Protein AF-A0A7X9JIK7-F1 (afdb_monomer)

Solvent-accessible surface area (backbone atoms only — not comparable to full-atom values): 6129 Å² total; per-residue (Å²): 117,72,70,62,53,52,53,52,53,54,50,52,60,60,65,69,74,69,83,81,76,52,68,65,61,56,49,50,55,48,51,53,52,57,68,67,53,68,90,82,85,86,87,88,80,89,73,77,90,81,61,69,40,71,88,53,94,90,57,94,54,64,45,41,13,55,88,22,88,66,47,27,33,69,66,56,47,52,52,50,50,52,52,52,48,53,52,62,74,47,76,48,7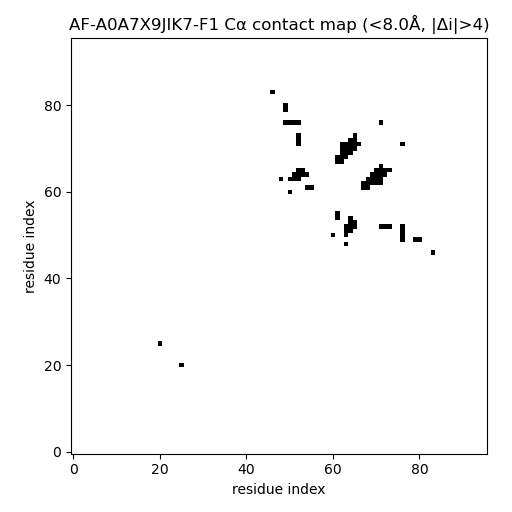2,93,63,126

Foldseek 3Di:
DVVVVVVVVVVVVVVVPDDPPDPVNVVVVVVVVVVPPPDDDDDDDDLPPLDDQDDDPVDPNQLQHCPHVVNNDPVNSVVSVVVVVVVVVCSCPPPD

Structure (mmCIF, N/CA/C/O backbone):
data_AF-A0A7X9JIK7-F1
#
_entry.id   AF-A0A7X9JIK7-F1
#
loop_
_atom_site.group_PDB
_atom_site.id
_atom_site.type_symbol
_atom_site.label_atom_id
_atom_site.label_alt_id
_atom_site.label_comp_id
_atom_site.label_asym_id
_atom_site.label_entity_id
_atom_site.label_seq_id
_atom_site.pdbx_PDB_ins_code
_atom_site.Cartn_x
_atom_site.Cartn_y
_atom_site.Cartn_z
_atom_site.occupancy
_atom_site.B_iso_or_equiv
_atom_site.auth_seq_id
_atom_site.auth_comp_id
_atom_site.auth_asym_id
_atom_site.auth_atom_id
_atom_site.pdbx_PDB_model_num
ATOM 1 N N . MET A 1 1 ? -69.622 2.718 47.345 1.00 60.44 1 MET A N 1
ATOM 2 C CA . MET A 1 1 ? -69.004 3.695 46.417 1.00 60.44 1 MET A CA 1
ATOM 3 C C . MET A 1 1 ? -67.694 4.280 46.952 1.00 60.44 1 MET A C 1
ATOM 5 O O . MET A 1 1 ? -66.717 4.282 46.220 1.00 60.44 1 MET A O 1
ATOM 9 N N . ASN A 1 2 ? -67.607 4.663 48.230 1.00 59.09 2 ASN A N 1
ATOM 10 C CA . ASN A 1 2 ? -66.431 5.378 48.764 1.00 59.09 2 ASN A CA 1
ATOM 11 C C . ASN A 1 2 ? -65.122 4.555 48.825 1.00 59.09 2 ASN A C 1
ATOM 13 O O . ASN A 1 2 ? -64.050 5.117 48.651 1.00 59.09 2 ASN A O 1
ATOM 17 N N . LYS A 1 3 ? -65.176 3.224 49.006 1.00 62.28 3 LYS A N 1
ATOM 18 C CA . LYS A 1 3 ? -63.966 2.371 49.053 1.00 62.28 3 LYS A CA 1
ATOM 19 C C . LYS A 1 3 ? -63.291 2.172 47.686 1.00 62.28 3 LYS A C 1
ATOM 21 O O . LYS A 1 3 ? -62.071 2.105 47.622 1.00 62.28 3 LYS A O 1
ATOM 26 N N . PHE A 1 4 ? -64.065 2.138 46.598 1.00 75.31 4 PHE A N 1
ATOM 27 C CA . PHE A 1 4 ? -63.527 2.020 45.235 1.00 75.31 4 PHE A CA 1
ATOM 28 C C . PHE A 1 4 ? -62.828 3.306 44.777 1.00 75.31 4 PHE A C 1
ATOM 30 O O . PHE A 1 4 ? -61.799 3.237 44.117 1.00 75.31 4 PHE A O 1
ATOM 37 N N . TYR A 1 5 ? -63.337 4.470 45.191 1.00 72.94 5 TYR A N 1
ATOM 38 C CA . TYR A 1 5 ? -62.735 5.769 44.875 1.00 72.94 5 TYR A CA 1
ATOM 39 C C . TYR A 1 5 ? -61.366 5.954 45.548 1.00 72.94 5 TYR A C 1
ATOM 41 O O . TYR A 1 5 ? -60.432 6.457 44.933 1.00 72.94 5 TYR A O 1
ATOM 49 N N . VAL A 1 6 ? -61.220 5.475 46.789 1.00 75.50 6 VAL A N 1
ATOM 50 C CA . VAL A 1 6 ? -59.939 5.487 47.516 1.00 75.50 6 VAL A CA 1
ATOM 51 C C . VAL A 1 6 ? -58.918 4.563 46.849 1.00 75.50 6 VAL A C 1
ATOM 53 O O . VAL A 1 6 ? -57.782 4.972 46.638 1.00 75.50 6 VAL A O 1
ATOM 56 N N . LEU A 1 7 ? -59.324 3.356 46.442 1.00 73.62 7 LEU A N 1
ATOM 57 C CA . LEU A 1 7 ? -58.461 2.437 45.688 1.00 73.62 7 LEU A CA 1
ATOM 58 C C . LEU A 1 7 ? -58.014 3.030 44.342 1.00 73.62 7 LEU A C 1
ATOM 60 O O . LEU A 1 7 ? -56.851 2.894 43.966 1.00 73.62 7 LEU A O 1
ATOM 64 N N . PHE A 1 8 ? -58.907 3.740 43.652 1.00 76.31 8 PHE A N 1
ATOM 65 C CA . PHE A 1 8 ? -58.600 4.391 42.381 1.00 76.31 8 PHE A CA 1
ATOM 66 C C . PHE A 1 8 ? -57.615 5.563 42.550 1.00 76.31 8 PHE A C 1
ATOM 68 O O . PHE A 1 8 ? -56.632 5.640 41.814 1.00 76.31 8 PHE A O 1
ATOM 75 N N . ILE A 1 9 ? -57.802 6.416 43.566 1.00 73.88 9 ILE A N 1
ATOM 76 C CA . ILE A 1 9 ? -56.892 7.536 43.885 1.00 73.88 9 ILE A CA 1
ATOM 77 C C . ILE A 1 9 ? -55.513 7.032 44.321 1.00 73.88 9 ILE A C 1
ATOM 79 O O . ILE A 1 9 ? -54.498 7.566 43.875 1.00 73.88 9 ILE A O 1
ATOM 83 N N . VAL A 1 10 ? -55.457 5.980 45.143 1.00 74.62 10 VAL A N 1
ATOM 84 C CA . VAL A 1 10 ? -54.185 5.362 45.540 1.00 74.62 10 VAL A CA 1
ATOM 85 C C . VAL A 1 10 ? -53.469 4.804 44.308 1.00 74.62 10 VAL A C 1
ATOM 87 O O . VAL A 1 10 ? -52.283 5.066 44.136 1.00 74.62 10 VAL A O 1
ATOM 90 N N . SER A 1 11 ? -54.180 4.141 43.388 1.00 71.56 11 SER A N 1
ATOM 91 C CA . SER A 1 11 ? -53.571 3.651 42.142 1.00 71.56 11 SER A CA 1
ATOM 92 C C . SER A 1 11 ? -53.026 4.784 41.255 1.00 71.56 11 SER A C 1
ATOM 94 O O . SER A 1 11 ? -51.915 4.677 40.743 1.00 71.56 11 SER A O 1
ATOM 96 N N . LEU A 1 12 ? -53.744 5.908 41.146 1.00 69.06 12 LEU A N 1
ATOM 97 C CA . LEU A 1 12 ? -53.315 7.077 40.370 1.00 69.06 12 LEU A CA 1
ATOM 98 C C . LEU A 1 12 ? -52.067 7.748 40.964 1.00 69.06 12 LEU A C 1
ATOM 100 O O . LEU A 1 12 ? -51.199 8.191 40.214 1.00 69.06 12 LEU A O 1
ATOM 104 N N . LEU A 1 13 ? -51.938 7.775 42.295 1.00 64.44 13 LEU A N 1
ATOM 105 C CA . LEU A 1 13 ? -50.745 8.289 42.978 1.00 64.44 13 LEU A CA 1
ATOM 106 C C . LEU A 1 13 ? -49.520 7.382 42.782 1.00 64.44 13 LEU A C 1
ATOM 108 O O . LEU A 1 13 ? -48.405 7.888 42.667 1.00 64.44 13 LEU A O 1
ATOM 112 N N . PHE A 1 14 ? -49.718 6.064 42.674 1.00 62.53 14 PHE A N 1
ATOM 113 C CA . PHE A 1 14 ? -48.640 5.119 42.358 1.00 62.53 14 PHE A CA 1
ATOM 114 C C . PHE A 1 14 ? -48.182 5.208 40.889 1.00 62.53 14 PHE A C 1
ATOM 116 O O . PHE A 1 14 ? -46.986 5.102 40.624 1.00 62.53 14 PHE A O 1
ATOM 123 N N . PHE A 1 15 ? -49.089 5.467 39.938 1.00 61.44 15 PHE A N 1
ATOM 124 C CA . PHE A 1 15 ? -48.737 5.625 38.515 1.00 61.44 15 PHE A CA 1
ATOM 125 C C . PHE A 1 15 ? -48.144 7.000 38.156 1.00 61.44 15 PHE A C 1
ATOM 127 O O . PHE A 1 15 ? -47.446 7.113 37.148 1.00 61.44 15 PHE A O 1
ATOM 134 N N . ALA A 1 16 ? -48.358 8.039 38.972 1.00 59.25 16 ALA A N 1
ATOM 135 C CA . ALA A 1 16 ? -47.791 9.373 38.741 1.00 59.25 16 ALA A CA 1
ATOM 136 C C . ALA A 1 16 ? -46.279 9.475 39.037 1.00 59.25 16 ALA A C 1
ATOM 138 O O . ALA A 1 16 ? -45.634 10.436 38.615 1.00 59.25 16 ALA A O 1
ATOM 139 N N . CYS A 1 17 ? -45.686 8.493 39.724 1.00 54.97 17 CYS A N 1
ATOM 140 C CA . CYS A 1 17 ? -44.246 8.442 39.977 1.00 54.97 17 CYS A CA 1
ATOM 141 C C . CYS A 1 17 ? -43.556 7.504 38.979 1.00 54.97 17 CYS A C 1
ATOM 143 O O . CYS A 1 17 ? -43.021 6.455 39.325 1.00 54.97 17 CYS A O 1
ATOM 145 N N . SER A 1 18 ? -43.593 7.868 37.701 1.00 60.97 18 SER A N 1
ATOM 146 C CA . SER A 1 18 ? -42.769 7.226 36.682 1.00 60.97 18 SER A CA 1
ATOM 147 C C . SER A 1 18 ? -41.989 8.276 35.900 1.00 60.97 18 SER A C 1
ATOM 149 O O . SER A 1 18 ? -42.551 9.110 35.203 1.00 60.97 18 SER A O 1
ATOM 151 N N . SER A 1 19 ? -40.660 8.160 35.997 1.00 58.78 19 SER A N 1
ATOM 152 C CA . SER A 1 19 ? -39.642 8.791 35.148 1.00 58.78 19 SER A CA 1
ATOM 153 C C . SER A 1 19 ? -39.272 10.260 35.419 1.00 58.78 19 SER A C 1
ATOM 155 O O . SER A 1 19 ? -39.492 11.150 34.604 1.00 58.78 19 SER A O 1
ATOM 157 N N . LYS A 1 20 ? -38.510 10.500 36.492 1.00 58.81 20 LYS A N 1
ATOM 158 C CA . LYS A 1 20 ? -37.334 11.376 36.361 1.00 58.81 20 LYS A CA 1
ATOM 159 C C . LYS A 1 20 ? -36.121 10.469 36.232 1.00 58.81 20 LYS A C 1
ATOM 161 O O . LYS A 1 20 ? -35.622 9.964 37.231 1.00 58.81 20 LYS A O 1
ATOM 166 N N . LYS A 1 21 ? -35.678 10.206 34.999 1.00 61.38 21 LYS A N 1
ATOM 167 C CA . LYS A 1 21 ? -34.364 9.588 34.800 1.00 61.38 21 LYS A CA 1
ATOM 168 C C . LYS A 1 21 ? -33.334 10.536 35.405 1.00 61.38 21 LYS A C 1
ATOM 170 O O . LYS A 1 21 ? -33.320 11.720 35.067 1.00 61.38 21 LYS A O 1
ATOM 175 N N . ASN A 1 22 ? -32.526 10.036 36.335 1.00 74.94 22 ASN A N 1
ATOM 176 C CA . ASN A 1 22 ? -31.448 10.824 36.905 1.00 74.94 22 ASN A CA 1
ATOM 177 C C . ASN A 1 22 ? -30.470 11.161 35.773 1.00 74.94 22 ASN A C 1
ATOM 179 O O . ASN A 1 22 ? -29.976 10.263 35.090 1.00 74.94 22 ASN A O 1
ATOM 183 N N . ILE A 1 23 ? -30.209 12.451 35.556 1.00 73.81 23 ILE A N 1
ATOM 184 C CA . ILE A 1 23 ? -29.306 12.934 34.497 1.00 73.81 23 ILE A CA 1
ATOM 185 C C . ILE A 1 23 ? -27.919 12.297 34.661 1.00 73.81 23 ILE A C 1
ATOM 187 O O . ILE A 1 23 ? -27.282 11.942 33.675 1.00 73.81 23 ILE A O 1
ATOM 191 N N . VAL A 1 24 ? -27.505 12.058 35.910 1.00 79.25 24 VAL A N 1
ATOM 192 C CA . VAL A 1 24 ? -26.259 11.366 36.262 1.00 79.25 24 VAL A CA 1
ATOM 193 C C . VAL A 1 24 ? -26.263 9.907 35.796 1.00 79.25 24 VAL A C 1
ATOM 195 O O . VAL A 1 24 ? -25.320 9.486 35.144 1.00 79.25 24 VAL A O 1
ATOM 198 N N . GLU A 1 25 ? -27.329 9.140 36.040 1.00 76.50 25 GLU A N 1
ATOM 199 C CA . GLU A 1 25 ? -27.430 7.742 35.580 1.00 76.50 25 GLU A CA 1
ATOM 200 C C . GLU A 1 25 ? -27.475 7.632 34.055 1.00 76.50 25 GLU A C 1
ATOM 202 O O . GLU A 1 25 ? -26.903 6.706 33.479 1.00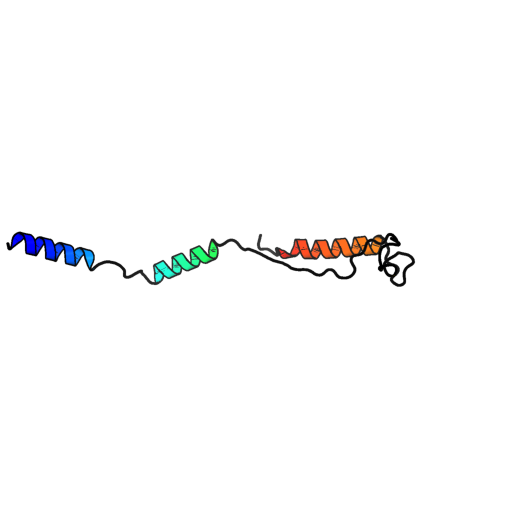 76.50 25 GLU A O 1
ATOM 207 N N . GLN A 1 26 ? -28.151 8.571 33.386 1.00 77.19 26 GLN A N 1
ATOM 208 C CA . GLN A 1 26 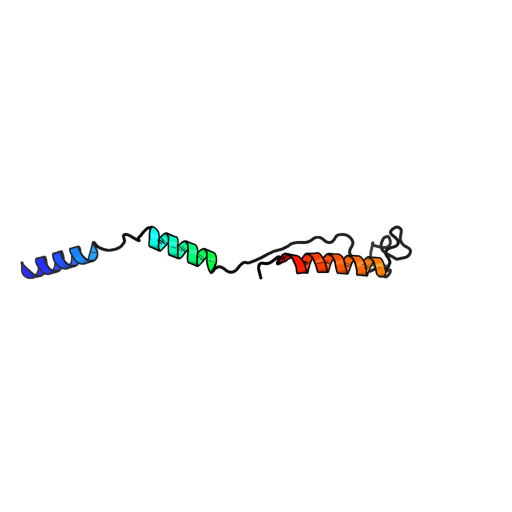? -28.126 8.624 31.927 1.00 77.19 26 GLN A CA 1
ATOM 209 C C . GLN A 1 26 ? -26.742 8.981 31.397 1.00 77.19 26 GLN A C 1
ATOM 211 O O . GLN A 1 26 ? -26.340 8.404 30.391 1.00 77.19 26 GLN A O 1
ATOM 216 N N . HIS A 1 27 ? -26.024 9.892 32.054 1.00 77.56 27 HIS A N 1
ATOM 217 C CA . HIS A 1 27 ? -24.670 10.262 31.661 1.00 77.56 27 HIS A CA 1
ATOM 218 C C . HIS A 1 27 ? -23.694 9.098 31.861 1.00 77.56 27 HIS A C 1
ATOM 220 O O . HIS A 1 27 ? -22.999 8.742 30.919 1.00 77.56 27 HIS A O 1
ATOM 226 N N . VAL A 1 28 ? -23.727 8.431 33.021 1.00 81.81 28 VAL A N 1
ATOM 227 C CA . VAL A 1 28 ? -22.895 7.251 33.320 1.00 81.81 28 VAL A CA 1
ATOM 228 C C . VAL A 1 28 ? -23.159 6.126 32.318 1.00 81.81 28 VAL A C 1
ATOM 230 O O . VAL A 1 28 ? -22.225 5.650 31.687 1.00 81.81 28 VAL A O 1
ATOM 233 N N . LYS A 1 29 ? -24.427 5.779 32.047 1.00 81.06 29 LYS A N 1
ATOM 234 C CA . LYS A 1 29 ? -24.744 4.772 31.018 1.00 81.06 29 LYS A CA 1
ATOM 235 C C . LYS A 1 29 ? -24.312 5.179 29.610 1.00 81.06 29 LYS A C 1
ATOM 237 O O . LYS A 1 29 ? -24.039 4.302 28.799 1.00 81.06 29 LYS A O 1
ATOM 242 N N . ASN A 1 30 ? -24.306 6.472 29.282 1.00 76.19 30 ASN A N 1
ATOM 243 C CA . ASN A 1 30 ? -23.842 6.941 27.976 1.00 76.19 30 ASN A CA 1
ATOM 244 C C . ASN A 1 30 ? -22.318 6.820 27.866 1.00 76.19 30 ASN A C 1
ATOM 246 O O . ASN A 1 30 ? -21.832 6.366 26.837 1.00 76.19 30 ASN A O 1
ATOM 250 N N . VAL A 1 31 ? -21.591 7.154 28.936 1.00 78.75 31 VAL A N 1
ATOM 251 C CA . VAL A 1 31 ? -20.133 6.995 29.028 1.00 78.75 31 VAL A CA 1
ATOM 252 C C . VAL A 1 31 ? -19.743 5.517 28.926 1.00 78.75 31 VAL A C 1
ATOM 254 O O . VAL A 1 31 ? -18.969 5.177 28.036 1.00 78.75 31 VAL A O 1
ATOM 257 N N . ASP A 1 32 ? -20.372 4.629 29.703 1.00 78.38 32 ASP A N 1
ATOM 258 C CA . ASP A 1 32 ? -20.126 3.177 29.635 1.00 78.38 32 ASP A CA 1
ATOM 259 C C . ASP A 1 32 ? -20.447 2.603 28.246 1.00 78.38 32 ASP A C 1
ATOM 261 O O . ASP A 1 32 ? -19.755 1.728 27.733 1.00 78.38 32 ASP A O 1
ATOM 265 N N . TYR A 1 33 ? -21.512 3.089 27.601 1.00 72.25 33 TYR A N 1
ATOM 266 C CA . TYR A 1 33 ? -21.883 2.644 26.257 1.00 72.25 33 TYR A CA 1
ATOM 267 C C . TYR A 1 33 ? -20.918 3.158 25.181 1.00 72.25 33 TYR A C 1
ATOM 269 O O . TYR A 1 33 ? -20.711 2.494 24.166 1.00 72.25 33 TYR A O 1
ATOM 277 N N . VAL A 1 34 ? -20.334 4.342 25.371 1.00 71.50 34 VAL A N 1
ATOM 278 C CA . VAL A 1 34 ? -19.286 4.873 24.491 1.00 71.50 34 VAL A CA 1
ATOM 279 C C . VAL A 1 34 ? -17.984 4.092 24.675 1.00 71.50 34 VAL A C 1
ATOM 281 O O . VAL A 1 34 ? -17.355 3.775 23.672 1.00 71.50 34 VAL A O 1
ATOM 284 N N . GLU A 1 35 ? -17.635 3.707 25.903 1.00 70.25 35 GLU A N 1
ATOM 285 C CA . GLU A 1 35 ? -16.449 2.893 26.205 1.00 70.25 35 GLU A CA 1
ATOM 286 C C . GLU A 1 35 ? -16.587 1.436 25.715 1.00 70.25 35 GLU A C 1
ATOM 288 O O . GLU A 1 35 ? -15.633 0.850 25.213 1.00 70.25 35 GLU A O 1
ATOM 293 N N . ASN A 1 36 ? -17.792 0.858 25.777 1.00 66.69 36 ASN A N 1
ATOM 294 C CA . ASN A 1 36 ? -18.051 -0.540 25.397 1.00 66.69 36 ASN A CA 1
ATOM 295 C C . ASN A 1 36 ? -18.358 -0.735 23.894 1.00 66.69 36 ASN A C 1
ATOM 297 O O . ASN A 1 36 ? -18.483 -1.860 23.404 1.00 66.69 36 ASN A O 1
ATOM 301 N N . ARG A 1 37 ? -18.468 0.348 23.113 1.00 67.75 37 ARG A N 1
ATOM 302 C CA . ARG A 1 37 ? -18.428 0.253 21.647 1.00 67.75 37 ARG A CA 1
ATOM 303 C C . ARG A 1 37 ? -16.968 0.144 21.229 1.00 67.75 37 ARG A C 1
ATOM 305 O O . ARG A 1 37 ? -16.330 1.158 20.975 1.00 67.75 37 ARG A O 1
ATOM 312 N N . GLY A 1 38 ? -16.457 -1.088 21.184 1.00 69.88 38 GLY A N 1
ATOM 313 C CA . GLY A 1 38 ? -15.084 -1.376 20.765 1.00 69.88 38 GLY A CA 1
ATOM 314 C C . GLY A 1 38 ? -14.667 -0.589 19.516 1.00 69.88 38 GLY A C 1
ATOM 315 O O . GLY A 1 38 ? -15.483 -0.311 18.631 1.00 69.88 38 GLY A O 1
ATOM 316 N N . PHE A 1 39 ? -13.397 -0.196 19.458 1.00 76.75 39 PHE A N 1
ATOM 317 C CA . PHE A 1 39 ? -12.889 0.658 18.391 1.00 76.75 39 PHE A CA 1
ATOM 318 C C . PHE A 1 39 ? -12.972 -0.050 17.034 1.00 76.75 39 PHE A C 1
ATOM 320 O O . PHE A 1 39 ? -12.383 -1.108 16.824 1.00 76.75 39 PHE A O 1
ATOM 327 N N . PHE A 1 40 ? -13.687 0.555 16.084 1.00 85.38 40 PHE A N 1
ATOM 328 C CA . PHE A 1 40 ? -13.715 0.097 14.698 1.00 85.38 40 PHE A CA 1
ATOM 329 C C . PHE A 1 40 ? -12.881 1.037 13.834 1.00 85.38 40 PHE A C 1
ATOM 331 O O . PHE A 1 40 ? -13.177 2.229 13.734 1.00 85.38 40 PHE A O 1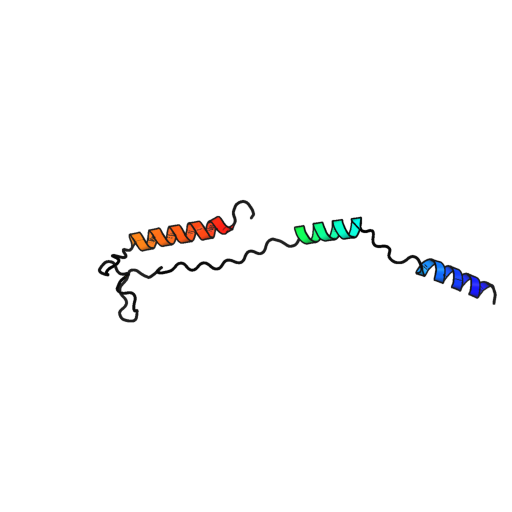
ATOM 338 N N . ARG A 1 41 ? -11.826 0.503 13.213 1.00 87.50 41 ARG A N 1
ATOM 339 C CA . ARG A 1 41 ? -10.875 1.284 12.419 1.00 87.50 41 ARG A CA 1
ATOM 340 C C . ARG A 1 41 ? -10.946 0.874 10.954 1.00 87.50 41 ARG A C 1
ATOM 342 O O . ARG A 1 41 ? -10.716 -0.281 10.613 1.00 87.50 41 ARG A O 1
ATOM 349 N N . ILE A 1 42 ? -11.231 1.845 10.091 1.00 92.50 42 ILE A N 1
ATOM 350 C CA . ILE A 1 42 ? -11.261 1.679 8.635 1.00 92.50 42 ILE A CA 1
ATOM 351 C C . ILE A 1 42 ? -10.124 2.506 8.048 1.00 92.50 42 ILE A C 1
ATOM 353 O O . ILE A 1 42 ? -9.983 3.681 8.385 1.00 92.50 42 ILE A O 1
ATOM 357 N N . VAL A 1 43 ? -9.327 1.909 7.161 1.00 93.56 43 VAL A N 1
ATOM 358 C CA . VAL A 1 43 ? -8.229 2.602 6.480 1.00 93.56 43 VAL A CA 1
ATOM 359 C C . VAL A 1 43 ? -8.289 2.321 4.985 1.00 93.56 43 VAL A C 1
ATOM 361 O O . VAL A 1 43 ? -8.487 1.183 4.567 1.00 93.56 43 VAL A O 1
ATOM 364 N N . SER A 1 44 ? -8.090 3.369 4.187 1.00 95.75 44 SER A N 1
ATOM 365 C CA . SER A 1 44 ? -7.811 3.280 2.756 1.00 95.75 44 SER A CA 1
ATOM 366 C C . SER A 1 44 ? -6.395 3.791 2.523 1.00 95.75 44 SER A C 1
ATOM 368 O O . SER A 1 44 ? -6.058 4.892 2.960 1.00 95.75 44 SER A O 1
ATOM 370 N N . TYR A 1 45 ? -5.557 2.981 1.878 1.00 95.94 45 TYR A N 1
ATOM 371 C CA . TYR A 1 45 ? -4.172 3.331 1.588 1.00 95.94 45 TYR A CA 1
ATOM 372 C C . TYR A 1 45 ? -3.865 3.047 0.122 1.00 95.94 45 TYR A C 1
ATOM 374 O O . TYR A 1 45 ? -3.710 1.898 -0.285 1.00 95.94 45 TYR A O 1
ATOM 382 N N . ASN A 1 46 ? -3.773 4.112 -0.670 1.00 97.38 46 ASN A N 1
ATOM 383 C CA . ASN A 1 46 ? -3.264 4.018 -2.026 1.00 97.38 46 ASN A CA 1
ATOM 384 C C . ASN A 1 46 ? -1.729 3.936 -1.988 1.00 97.38 46 ASN A C 1
ATOM 386 O O . ASN A 1 46 ? -1.062 4.845 -1.494 1.00 97.38 46 ASN A O 1
ATOM 390 N N . VAL A 1 47 ? -1.181 2.831 -2.488 1.00 96.12 47 VAL A N 1
ATOM 391 C CA . VAL A 1 47 ? 0.256 2.526 -2.444 1.00 96.12 47 VAL A CA 1
ATOM 392 C C . VAL A 1 47 ? 1.019 2.924 -3.714 1.00 96.12 47 VAL A C 1
ATOM 394 O O . VAL A 1 47 ? 2.232 2.706 -3.741 1.00 96.12 47 VAL A O 1
ATOM 397 N N . GLU A 1 48 ? 0.318 3.476 -4.720 1.00 91.31 48 GLU A N 1
ATOM 398 C CA . GLU A 1 48 ? 0.778 4.015 -6.020 1.00 91.31 48 GLU A CA 1
ATOM 399 C C . GLU A 1 48 ? 2.062 3.402 -6.585 1.00 91.31 48 GLU A C 1
ATOM 401 O O . GLU A 1 48 ? 3.146 3.647 -6.061 1.00 91.31 48 GLU A O 1
ATOM 406 N N . ASN A 1 49 ? 2.002 2.696 -7.714 1.00 91.12 49 ASN A N 1
ATOM 407 C CA . ASN A 1 49 ? 3.168 2.066 -8.355 1.00 91.12 49 ASN A CA 1
ATOM 408 C C . ASN A 1 49 ? 3.823 0.956 -7.509 1.00 91.12 49 ASN A C 1
ATOM 410 O O . ASN A 1 49 ? 5.036 0.956 -7.274 1.00 91.12 4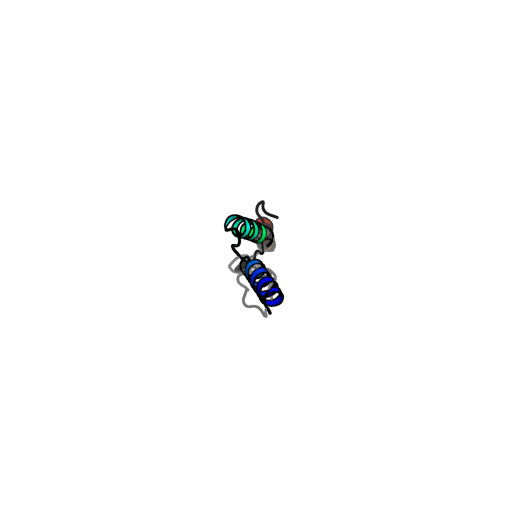9 ASN A O 1
ATOM 414 N N . TYR A 1 50 ? 3.021 0.050 -6.949 1.00 95.69 50 TYR A N 1
ATOM 415 C CA . TYR A 1 50 ? 3.500 -1.209 -6.362 1.00 95.69 50 TYR A CA 1
ATOM 416 C C . TYR A 1 50 ? 3.298 -2.340 -7.377 1.00 95.69 50 TYR A C 1
ATOM 418 O O . TYR A 1 50 ? 2.430 -3.191 -7.209 1.00 95.69 50 TYR A O 1
ATOM 426 N N . PHE A 1 51 ? 4.064 -2.274 -8.465 1.00 95.88 51 PHE A N 1
ATOM 427 C CA . PHE A 1 51 ? 3.985 -3.215 -9.579 1.00 95.88 51 PHE A CA 1
ATOM 428 C C . PHE A 1 51 ? 4.919 -4.406 -9.394 1.00 95.88 51 PHE A C 1
ATOM 430 O O . PHE A 1 51 ? 5.918 -4.324 -8.663 1.00 95.88 51 PHE A O 1
ATOM 437 N N . ASP A 1 52 ? 4.571 -5.499 -10.068 1.00 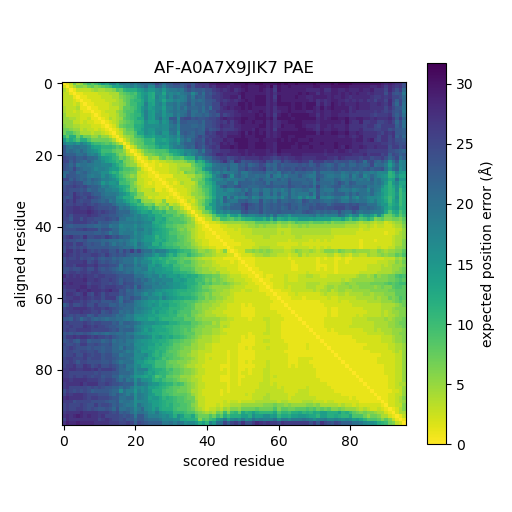94.56 52 ASP A N 1
ATOM 438 C CA . ASP A 1 52 ? 5.457 -6.643 -10.229 1.00 94.56 52 ASP A CA 1
ATOM 439 C C . ASP A 1 52 ? 6.657 -6.211 -11.095 1.00 94.56 52 ASP A C 1
ATOM 441 O O . ASP A 1 52 ? 6.453 -5.611 -12.145 1.00 94.56 52 ASP A O 1
ATOM 445 N N . PRO A 1 53 ? 7.910 -6.430 -10.660 1.00 95.62 53 PRO A N 1
ATOM 446 C CA . PRO A 1 53 ? 9.075 -6.078 -11.465 1.00 95.62 53 PRO A CA 1
ATOM 447 C C . PRO A 1 53 ? 9.290 -6.984 -12.689 1.00 95.62 53 PRO A C 1
ATOM 449 O O . PRO A 1 53 ? 10.191 -6.703 -13.482 1.00 95.62 53 PRO A O 1
ATOM 452 N N . PHE A 1 54 ? 8.558 -8.087 -12.839 1.00 94.69 54 PHE A N 1
ATOM 453 C CA . PHE A 1 54 ? 8.680 -8.955 -14.006 1.00 94.69 54 PHE A CA 1
ATOM 454 C C . PHE A 1 54 ? 7.858 -8.419 -15.179 1.00 94.69 54 PHE A C 1
ATOM 456 O O . PHE A 1 54 ? 6.678 -8.127 -15.037 1.00 94.69 54 PHE A O 1
ATOM 463 N N . ASP A 1 55 ? 8.512 -8.317 -16.335 1.00 92.88 55 ASP A N 1
ATOM 464 C CA . ASP A 1 55 ? 7.910 -7.838 -17.578 1.00 92.88 55 ASP A CA 1
ATOM 465 C C . ASP A 1 55 ? 6.738 -8.738 -18.015 1.00 92.88 55 ASP A C 1
ATOM 467 O O . ASP A 1 55 ? 6.900 -9.954 -18.169 1.00 92.88 55 ASP A O 1
ATOM 471 N N . ASP A 1 56 ? 5.563 -8.137 -18.207 1.00 93.69 56 ASP A N 1
ATOM 472 C CA . ASP A 1 56 ? 4.346 -8.777 -18.707 1.00 93.69 56 ASP A CA 1
ATOM 473 C C . ASP A 1 56 ? 3.808 -7.961 -19.886 1.00 93.69 56 ASP A C 1
ATOM 475 O O . ASP A 1 56 ? 3.215 -6.901 -19.714 1.00 93.69 56 ASP A O 1
ATOM 479 N N . SER A 1 57 ? 3.944 -8.511 -21.096 1.00 93.06 57 SER A N 1
ATOM 480 C CA . SER A 1 57 ? 3.521 -7.871 -22.353 1.00 93.06 57 SER A CA 1
ATOM 481 C C . SER A 1 57 ? 2.038 -7.470 -22.430 1.00 93.06 57 SER A C 1
ATOM 483 O O . SER A 1 57 ? 1.640 -6.762 -23.357 1.00 93.06 57 SER A O 1
ATOM 485 N N . LEU A 1 58 ? 1.193 -7.949 -21.509 1.00 96.38 58 LEU A N 1
ATOM 486 C CA . LEU A 1 58 ? -0.223 -7.581 -21.426 1.00 96.38 58 LEU A CA 1
ATOM 487 C C . LEU A 1 58 ? -0.478 -6.382 -20.498 1.00 96.38 58 LEU A C 1
ATOM 489 O O . LEU A 1 58 ? -1.629 -5.948 -20.359 1.00 96.38 58 LEU A O 1
ATOM 493 N N . LYS A 1 59 ? 0.558 -5.869 -19.835 1.00 93.50 59 LYS A N 1
ATOM 494 C CA . LYS A 1 59 ? 0.503 -4.739 -18.907 1.00 93.50 59 LYS A CA 1
ATOM 495 C C . LYS A 1 59 ? 1.159 -3.510 -19.529 1.00 93.50 59 LYS A C 1
ATOM 497 O O . LYS A 1 59 ? 1.878 -3.592 -20.512 1.00 93.50 59 LYS A O 1
ATOM 502 N N . GLN A 1 60 ? 0.809 -2.342 -19.001 1.00 94.31 60 GLN A N 1
ATOM 503 C CA . GLN A 1 60 ? 1.349 -1.049 -19.432 1.00 94.31 60 GLN A CA 1
ATOM 504 C C . GLN A 1 60 ? 2.187 -0.439 -18.302 1.00 94.31 60 GLN A C 1
ATOM 506 O O . GLN A 1 60 ? 1.968 0.704 -17.902 1.00 94.31 60 GLN A O 1
ATOM 511 N N . ASP A 1 61 ? 3.096 -1.230 -17.740 1.00 94.12 61 ASP A N 1
ATOM 512 C CA . ASP A 1 61 ? 3.967 -0.872 -16.617 1.00 94.12 61 ASP A CA 1
ATOM 513 C C . ASP A 1 61 ? 5.453 -1.138 -16.908 1.00 94.12 61 ASP A C 1
ATOM 515 O O . ASP A 1 61 ? 6.258 -1.172 -15.981 1.00 94.12 61 ASP A O 1
ATOM 519 N N . ASP A 1 62 ? 5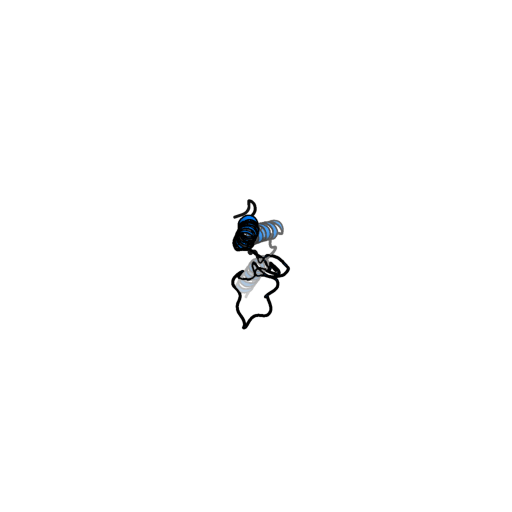.846 -1.199 -18.187 1.00 95.88 62 ASP A N 1
ATOM 520 C CA . ASP A 1 62 ? 7.225 -1.420 -18.654 1.00 95.88 62 ASP A CA 1
ATOM 521 C C . ASP A 1 62 ? 8.258 -0.501 -17.977 1.00 95.88 62 ASP A C 1
ATOM 523 O O . ASP A 1 62 ? 9.414 -0.886 -17.769 1.00 95.88 62 ASP A O 1
ATOM 527 N N . GLU A 1 63 ? 7.860 0.726 -17.599 1.00 96.31 63 GLU A N 1
ATOM 528 C CA . GLU A 1 63 ? 8.738 1.657 -16.882 1.00 96.31 63 GLU A CA 1
ATOM 529 C C . GLU A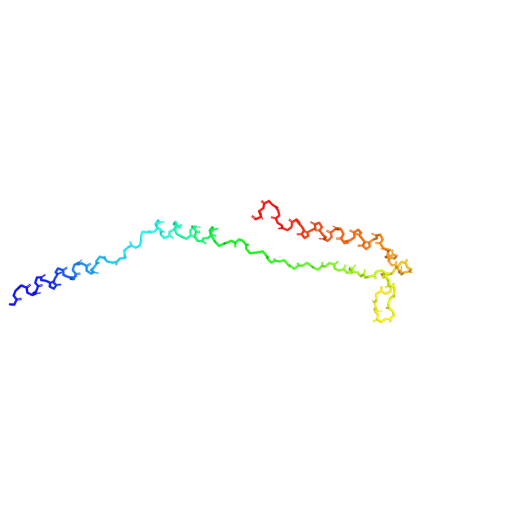 1 63 ? 9.165 1.127 -15.500 1.00 96.31 63 GLU A C 1
ATOM 531 O O . GLU A 1 63 ? 10.229 1.515 -15.005 1.00 96.31 63 GLU A O 1
ATOM 536 N N . PHE A 1 64 ? 8.376 0.222 -14.913 1.00 96.88 64 PHE A N 1
ATOM 537 C CA . PHE A 1 64 ? 8.560 -0.441 -13.623 1.00 96.88 64 PHE A CA 1
ATOM 538 C C . PHE A 1 64 ? 9.077 -1.878 -13.759 1.00 96.88 64 PHE A C 1
ATOM 540 O O . PHE A 1 64 ? 8.746 -2.747 -12.961 1.00 96.88 64 PHE A O 1
ATOM 547 N N . THR A 1 65 ? 10.007 -2.098 -14.681 1.00 96.81 65 THR A N 1
ATOM 548 C CA . THR A 1 65 ? 10.835 -3.313 -14.737 1.00 96.81 65 THR A CA 1
ATOM 549 C C . THR A 1 65 ? 12.304 -2.982 -14.421 1.00 96.81 65 THR A C 1
ATOM 551 O O . THR A 1 65 ? 12.683 -1.801 -14.400 1.00 96.81 65 THR A O 1
ATOM 554 N N . PRO A 1 66 ? 13.190 -3.977 -14.198 1.00 97.12 66 PRO A N 1
ATOM 555 C CA . PRO A 1 66 ? 14.619 -3.738 -13.999 1.00 97.12 66 PRO A CA 1
ATOM 556 C C . PRO A 1 66 ? 15.287 -2.990 -15.158 1.00 97.12 66 PRO A C 1
ATOM 558 O O . PRO A 1 66 ? 16.205 -2.208 -14.919 1.00 97.12 66 PRO A O 1
ATOM 561 N N . ASN A 1 67 ? 14.802 -3.213 -16.384 1.00 96.56 67 ASN A N 1
ATOM 562 C CA . ASN A 1 67 ? 15.300 -2.582 -17.609 1.00 96.56 67 ASN A CA 1
ATOM 563 C C . ASN A 1 67 ? 14.490 -1.335 -18.011 1.00 96.56 67 ASN A C 1
ATOM 565 O O . ASN A 1 67 ? 14.875 -0.623 -18.936 1.00 96.56 67 ASN A O 1
ATOM 569 N N . GLY A 1 68 ? 13.369 -1.079 -17.335 1.00 95.62 68 GLY A N 1
ATOM 570 C CA . GLY A 1 68 ? 12.509 0.073 -17.560 1.00 95.62 68 GLY A CA 1
ATOM 571 C C . GLY A 1 68 ? 13.122 1.379 -17.064 1.00 95.62 68 GLY A C 1
ATOM 572 O O . GLY A 1 68 ? 14.094 1.402 -16.305 1.00 95.62 68 GLY A O 1
ATOM 573 N N . ALA A 1 69 ? 12.508 2.503 -17.436 1.00 97.69 69 ALA A N 1
ATOM 574 C CA . ALA A 1 69 ? 13.005 3.840 -17.102 1.00 97.69 69 ALA A CA 1
ATOM 575 C C . ALA A 1 69 ? 13.208 4.070 -15.588 1.00 97.69 69 ALA A C 1
ATOM 577 O O . ALA A 1 69 ? 14.097 4.824 -15.179 1.00 97.69 69 ALA A O 1
ATOM 578 N N . ARG A 1 70 ? 12.420 3.408 -14.728 1.00 95.94 70 ARG A N 1
ATOM 579 C CA . ARG A 1 70 ? 12.525 3.519 -13.260 1.00 95.94 70 ARG A CA 1
ATOM 580 C C . ARG A 1 70 ? 13.515 2.536 -12.638 1.00 95.94 70 ARG A C 1
ATOM 582 O O . ARG A 1 70 ? 13.783 2.640 -11.431 1.00 95.94 70 ARG A O 1
ATOM 589 N N . HIS A 1 71 ? 14.077 1.620 -13.431 1.00 97.12 71 HIS A N 1
ATOM 590 C CA . HIS A 1 71 ? 14.965 0.548 -12.983 1.00 97.12 71 HIS A CA 1
ATOM 591 C C . HIS A 1 71 ? 14.380 -0.154 -11.751 1.00 97.12 71 HIS A C 1
ATOM 593 O O . HIS A 1 71 ? 14.994 -0.179 -10.675 1.00 97.12 71 HIS A O 1
ATOM 599 N N . TRP A 1 72 ? 13.121 -0.572 -11.847 1.00 97.88 72 TRP A N 1
ATOM 600 C CA . TRP A 1 72 ? 12.378 -1.158 -10.738 1.00 97.88 72 TRP A CA 1
ATOM 601 C C . TRP A 1 72 ? 12.842 -2.597 -10.523 1.00 97.88 72 TRP A C 1
ATOM 603 O O . TRP A 1 72 ? 12.421 -3.529 -11.197 1.00 97.88 72 TRP A O 1
ATOM 613 N N . THR A 1 73 ? 13.791 -2.771 -9.608 1.00 97.88 73 THR A N 1
ATOM 614 C CA . THR A 1 73 ? 14.370 -4.076 -9.294 1.00 97.88 73 THR A CA 1
ATOM 615 C C . THR A 1 73 ? 13.542 -4.815 -8.245 1.00 97.88 73 THR A C 1
ATOM 617 O O . THR A 1 73 ? 12.801 -4.211 -7.465 1.00 97.88 73 THR A O 1
ATOM 620 N N . TRP A 1 74 ? 13.750 -6.130 -8.147 1.00 97.88 74 TRP A N 1
ATOM 621 C CA . TRP A 1 74 ? 13.198 -6.950 -7.064 1.00 97.88 74 TRP A CA 1
ATOM 622 C C . TRP A 1 74 ? 13.504 -6.385 -5.668 1.00 97.88 74 TRP A C 1
ATOM 624 O O . TRP A 1 74 ? 12.659 -6.413 -4.776 1.00 97.88 74 TRP A O 1
ATOM 634 N N . GLU A 1 75 ? 14.692 -5.809 -5.478 1.00 98.25 75 GLU A N 1
ATOM 635 C CA . GLU A 1 75 ? 15.071 -5.170 -4.219 1.00 98.25 75 GLU A CA 1
ATOM 636 C C . GLU A 1 75 ? 14.183 -3.958 -3.896 1.00 98.25 75 GLU A C 1
ATOM 638 O O . GLU A 1 75 ? 13.668 -3.862 -2.781 1.00 98.25 75 GLU A O 1
ATOM 643 N N . LYS A 1 76 ? 13.927 -3.075 -4.873 1.00 97.62 76 LYS A N 1
ATOM 644 C CA . LYS A 1 76 ? 13.023 -1.924 -4.699 1.00 97.62 76 LYS A CA 1
ATOM 645 C C . LYS A 1 76 ? 11.586 -2.370 -4.419 1.00 97.62 76 LYS A C 1
ATOM 647 O O . LYS A 1 76 ? 10.932 -1.795 -3.546 1.00 97.62 76 LYS A O 1
ATOM 652 N N . TYR A 1 77 ? 11.122 -3.423 -5.094 1.00 97.88 77 TYR A N 1
ATOM 653 C CA . TYR A 1 77 ? 9.831 -4.055 -4.814 1.00 97.88 77 TYR A CA 1
ATOM 654 C C . TYR A 1 77 ? 9.742 -4.538 -3.359 1.00 97.88 77 TYR A C 1
ATOM 656 O O . TYR A 1 77 ? 8.810 -4.172 -2.636 1.00 97.88 77 TYR A O 1
ATOM 664 N N . LYS A 1 78 ? 10.742 -5.292 -2.886 1.00 98.38 78 LYS A N 1
ATOM 665 C CA . LYS A 1 78 ? 10.797 -5.804 -1.506 1.00 98.38 78 LYS A CA 1
ATOM 666 C C . LYS A 1 78 ? 10.910 -4.695 -0.464 1.00 98.38 78 LYS A C 1
ATOM 668 O O . LYS A 1 78 ? 10.264 -4.781 0.583 1.00 98.38 78 LYS A O 1
ATOM 673 N N . ASP A 1 79 ? 11.690 -3.656 -0.737 1.00 98.19 79 ASP A N 1
ATOM 674 C CA . ASP A 1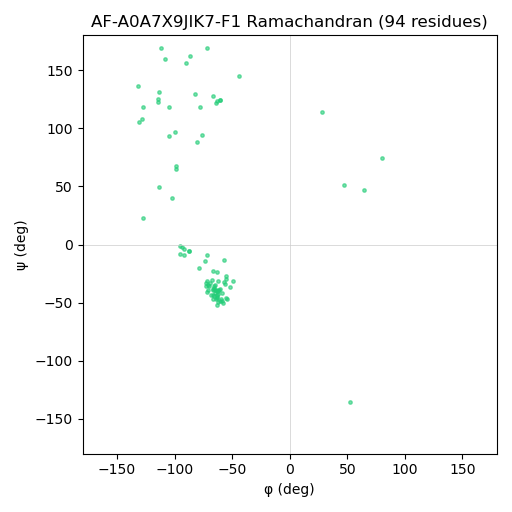 79 ? 11.800 -2.491 0.139 1.00 98.19 79 ASP A CA 1
ATOM 675 C C . ASP A 1 79 ? 10.457 -1.751 0.250 1.00 98.19 79 ASP A C 1
ATOM 677 O O . ASP A 1 79 ? 9.982 -1.468 1.356 1.00 98.19 79 ASP A O 1
ATOM 681 N N . LYS A 1 80 ? 9.769 -1.528 -0.876 1.00 97.75 80 LYS A N 1
ATOM 682 C CA . LYS A 1 80 ? 8.430 -0.928 -0.878 1.00 97.75 80 LYS A CA 1
ATOM 683 C C . LYS A 1 80 ? 7.404 -1.795 -0.152 1.00 97.75 80 LYS A C 1
ATOM 685 O O . LYS A 1 80 ? 6.661 -1.270 0.677 1.00 97.75 80 LYS A O 1
ATOM 690 N N . GLN A 1 81 ? 7.416 -3.108 -0.375 1.00 98.06 81 GLN A N 1
ATOM 691 C CA . GLN A 1 81 ? 6.575 -4.058 0.355 1.00 98.06 81 GLN A CA 1
ATOM 692 C C . GLN A 1 81 ? 6.780 -3.936 1.872 1.00 98.06 81 GLN A C 1
ATOM 694 O O . GLN A 1 81 ? 5.813 -3.854 2.631 1.00 98.06 81 GLN A O 1
ATOM 699 N N . LYS A 1 82 ? 8.038 -3.870 2.328 1.00 98.50 82 LYS A N 1
ATOM 700 C CA . LYS A 1 82 ? 8.376 -3.716 3.750 1.00 98.50 82 LYS A CA 1
ATOM 701 C C . LYS A 1 82 ? 7.873 -2.387 4.321 1.00 98.50 82 LYS A C 1
ATOM 703 O O . LYS A 1 82 ? 7.395 -2.353 5.456 1.00 98.50 82 LYS A O 1
ATOM 708 N N . LYS A 1 83 ? 7.959 -1.299 3.551 1.00 97.88 83 LYS A N 1
ATOM 709 C CA . LYS A 1 83 ? 7.436 0.022 3.942 1.00 97.88 83 LYS A CA 1
ATOM 710 C C . LYS A 1 83 ? 5.911 0.015 4.065 1.00 97.88 83 LYS A C 1
ATOM 712 O O . LYS A 1 83 ? 5.401 0.496 5.073 1.00 97.88 83 LYS A O 1
ATOM 717 N N . ILE A 1 84 ? 5.205 -0.592 3.109 1.00 98.00 84 ILE A N 1
ATOM 718 C CA . ILE A 1 84 ? 3.743 -0.763 3.161 1.00 98.00 84 ILE A CA 1
ATOM 719 C C . ILE A 1 84 ? 3.351 -1.587 4.394 1.00 98.00 84 ILE A C 1
ATOM 721 O O . ILE A 1 84 ? 2.507 -1.153 5.176 1.00 98.00 84 ILE A O 1
ATOM 725 N N . TYR A 1 85 ? 4.019 -2.724 4.620 1.00 96.94 85 TYR A N 1
ATOM 726 C CA . TYR A 1 85 ? 3.816 -3.556 5.810 1.00 96.94 85 TYR A CA 1
ATOM 727 C C . TYR A 1 85 ? 3.990 -2.753 7.104 1.00 96.94 85 TYR A C 1
ATOM 729 O O . TYR A 1 85 ? 3.138 -2.811 7.984 1.00 96.94 85 TYR A O 1
ATOM 737 N N . LYS A 1 86 ? 5.059 -1.954 7.207 1.00 96.38 86 LYS A N 1
ATOM 738 C CA . LYS A 1 86 ? 5.318 -1.126 8.390 1.00 96.38 86 LYS A CA 1
ATOM 739 C C . LYS A 1 86 ? 4.175 -0.149 8.672 1.00 96.38 86 LYS A C 1
ATOM 741 O O . LYS A 1 86 ? 3.820 0.018 9.833 1.00 96.38 86 LYS A O 1
ATOM 746 N N . VAL A 1 87 ? 3.619 0.488 7.638 1.00 95.69 87 VAL A N 1
ATOM 747 C CA . VAL A 1 87 ? 2.471 1.395 7.791 1.00 95.69 87 VAL A CA 1
ATOM 748 C C . VAL A 1 87 ? 1.269 0.620 8.312 1.00 95.69 87 VAL A C 1
ATOM 750 O O . VAL A 1 87 ? 0.725 0.995 9.344 1.00 95.69 87 VAL A O 1
ATOM 753 N N . ILE A 1 88 ? 0.907 -0.487 7.656 1.00 94.62 88 ILE A N 1
ATOM 754 C CA . ILE A 1 88 ? -0.278 -1.276 8.017 1.00 94.62 88 ILE A CA 1
ATOM 755 C C . ILE A 1 88 ? -0.184 -1.793 9.456 1.00 94.62 88 ILE A C 1
ATOM 757 O O . ILE A 1 88 ? -1.118 -1.616 10.233 1.00 94.62 88 ILE A O 1
ATOM 761 N N . SER A 1 89 ? 0.961 -2.354 9.844 1.00 93.44 89 SER A N 1
ATOM 762 C CA . SER A 1 89 ? 1.175 -2.877 11.198 1.00 93.44 89 SER A CA 1
ATOM 763 C C . SER A 1 89 ? 1.179 -1.790 12.275 1.00 93.44 89 SER A C 1
ATOM 765 O O . SER A 1 89 ? 0.931 -2.085 13.439 1.00 93.44 89 SER A O 1
ATOM 767 N N . ALA A 1 90 ? 1.451 -0.535 11.910 1.00 93.69 90 ALA A N 1
ATOM 768 C CA . ALA A 1 90 ? 1.476 0.590 12.840 1.00 93.69 90 ALA A CA 1
ATOM 769 C C . ALA A 1 90 ? 0.128 1.321 12.967 1.00 93.69 90 ALA A C 1
ATOM 771 O O . ALA A 1 90 ? -0.009 2.148 13.865 1.00 93.69 90 ALA A O 1
ATOM 772 N N . ILE A 1 91 ? -0.873 1.016 12.127 1.00 91.38 91 ILE A N 1
ATOM 773 C CA . ILE A 1 91 ? -2.218 1.633 12.167 1.00 91.38 91 ILE A CA 1
ATOM 774 C C . ILE A 1 91 ? -2.874 1.493 13.560 1.00 91.38 91 ILE A C 1
ATOM 776 O O . ILE A 1 91 ? -3.691 2.327 13.944 1.00 91.38 91 ILE A O 1
ATOM 780 N N . GLY A 1 92 ? -2.494 0.450 14.308 1.00 84.12 92 GLY A N 1
ATOM 781 C CA . GLY A 1 92 ? -2.878 0.158 15.693 1.00 84.12 92 GLY A CA 1
ATOM 782 C C . GLY A 1 92 ? -2.408 1.162 16.746 1.00 84.12 92 GLY A C 1
ATOM 783 O O . GLY A 1 92 ? -3.103 1.407 17.727 1.00 84.12 92 GLY A O 1
ATOM 784 N N . GLY A 1 93 ? -1.220 1.740 16.559 1.00 83.69 93 GLY A N 1
ATOM 785 C CA . GLY A 1 93 ? -0.525 2.444 17.636 1.00 83.69 93 GLY A CA 1
ATOM 786 C C . GLY A 1 93 ? -0.388 1.580 18.900 1.00 83.69 93 GLY A C 1
ATOM 787 O O . GLY A 1 93 ? -0.039 0.404 18.822 1.00 83.69 93 GLY A O 1
ATOM 788 N N . TRP A 1 94 ? -0.664 2.186 20.057 1.00 75.62 94 TRP A N 1
ATOM 789 C CA . TRP A 1 94 ? -0.662 1.540 21.379 1.00 75.62 94 TRP A CA 1
ATOM 790 C C . TRP A 1 94 ? -2.043 1.035 21.817 1.00 75.62 94 TRP A C 1
ATOM 792 O O . TRP A 1 94 ? -2.167 0.445 22.886 1.00 75.62 94 TRP A O 1
ATOM 802 N N . GLU A 1 95 ? -3.069 1.276 21.002 1.00 65.50 95 GLU A N 1
ATOM 803 C CA . GLU A 1 95 ? -4.451 0.882 21.264 1.00 65.50 95 GLU A CA 1
ATOM 804 C C . GLU A 1 95 ? -4.779 -0.327 20.380 1.00 65.50 95 GLU A C 1
ATOM 806 O O . GLU A 1 95 ? -5.132 -0.180 19.201 1.00 65.50 95 GLU A O 1
ATOM 811 N N . MET A 1 96 ? -4.586 -1.524 20.949 1.00 54.03 96 MET A N 1
ATOM 812 C CA . MET A 1 96 ? -5.122 -2.777 20.405 1.00 54.03 96 MET A CA 1
ATOM 813 C C . MET A 1 96 ? -6.518 -3.045 20.946 1.00 54.03 96 MET A C 1
ATOM 815 O O . MET A 1 96 ? -6.697 -2.903 22.176 1.00 54.03 96 MET A O 1
#

pLDDT: mean 84.0, std 13.71, range [54.03, 98.5]

Mean predicted aligned error: 13.33 Å

Radius of gyration: 33.43 Å; Cα contacts (8 Å, |Δi|>4): 45; chains: 1; bounding box: 84×22×71 Å

Sequence (96 aa):
MNKFYVLFIVSLLFFACSSKKNIVEQHVKNVDYVENRGFFRIVSYNVENYFDPFDDSLKQDDEFTPNGARHWTWEKYKDKQKKIYKVISAIGGWEM

Secondary structure (DSSP, 8-state):
-HHHHHHHHHHHHHHT------HHHHHHHHHHHHHSS-----------S---SS--TTSS-GGGSTTSTT---HHHHHHHHHHHHHHHHHTTTT--